Protein AF-A0A259DW26-F1 (afdb_monomer_lite)

Structure (mmCIF, N/CA/C/O backbone):
data_AF-A0A259DW26-F1
#
_entry.id   AF-A0A259DW26-F1
#
loop_
_atom_site.group_PDB
_atom_site.id
_atom_site.type_symbol
_atom_site.label_atom_id
_atom_site.label_alt_id
_atom_site.label_comp_id
_atom_site.label_asym_id
_atom_site.label_entity_id
_atom_site.label_seq_id
_atom_site.pdbx_PDB_ins_code
_atom_site.Cartn_x
_atom_site.Cartn_y
_atom_site.Cartn_z
_atom_site.occupancy
_atom_site.B_iso_or_equiv
_atom_site.auth_seq_id
_atom_site.auth_comp_id
_atom_site.auth_asym_id
_atom_site.auth_atom_id
_atom_site.pdbx_PDB_model_num
ATOM 1 N N . MET A 1 1 ? 9.666 -37.625 -11.253 1.00 36.88 1 MET A N 1
ATOM 2 C CA . MET A 1 1 ? 9.339 -37.575 -9.813 1.00 36.88 1 MET A CA 1
ATOM 3 C C . MET A 1 1 ? 10.277 -36.558 -9.181 1.00 36.88 1 MET A C 1
ATOM 5 O O . MET A 1 1 ? 11.445 -36.857 -8.996 1.00 36.88 1 MET A O 1
ATOM 9 N N . ILE A 1 2 ? 9.807 -35.321 -9.018 1.00 33.62 2 ILE A N 1
ATOM 10 C CA . ILE A 1 2 ? 10.602 -34.160 -8.588 1.00 33.62 2 ILE A CA 1
ATOM 11 C C . ILE A 1 2 ? 10.017 -33.720 -7.241 1.00 33.62 2 ILE A C 1
ATOM 13 O O . ILE A 1 2 ? 8.802 -33.521 -7.183 1.00 33.62 2 ILE A O 1
ATOM 17 N N . PRO A 1 3 ? 10.802 -33.605 -6.157 1.00 34.22 3 PRO A N 1
ATOM 18 C CA . PRO A 1 3 ? 10.262 -33.140 -4.893 1.00 34.22 3 PRO A CA 1
ATOM 19 C C . PRO A 1 3 ? 10.036 -31.629 -4.982 1.00 34.22 3 PRO A C 1
ATOM 21 O O . PRO A 1 3 ? 10.976 -30.846 -5.091 1.00 34.22 3 PRO A O 1
ATOM 24 N N . ILE A 1 4 ? 8.770 -31.218 -4.941 1.00 36.62 4 ILE A N 1
ATOM 25 C CA . ILE A 1 4 ? 8.400 -29.828 -4.681 1.00 36.62 4 ILE A CA 1
ATOM 26 C C . ILE A 1 4 ? 8.716 -29.584 -3.206 1.00 36.62 4 ILE A C 1
ATOM 28 O O . ILE A 1 4 ? 8.031 -30.091 -2.317 1.00 36.62 4 ILE A O 1
ATOM 32 N N . ILE A 1 5 ? 9.793 -28.845 -2.951 1.00 37.91 5 ILE A N 1
ATOM 33 C CA . ILE A 1 5 ? 10.124 -28.327 -1.626 1.00 37.91 5 ILE A CA 1
ATOM 34 C C . ILE A 1 5 ? 9.027 -27.322 -1.278 1.00 37.91 5 ILE A C 1
ATOM 36 O O . ILE A 1 5 ? 9.037 -26.173 -1.714 1.00 37.91 5 ILE A O 1
ATOM 40 N N . VAL A 1 6 ? 8.037 -27.782 -0.516 1.00 37.25 6 VAL A N 1
ATOM 41 C CA . VAL A 1 6 ? 7.074 -26.917 0.156 1.00 37.25 6 VAL A CA 1
ATOM 42 C C . VAL A 1 6 ? 7.862 -26.153 1.211 1.00 37.25 6 VAL A C 1
ATOM 44 O O . VAL A 1 6 ? 8.096 -26.651 2.312 1.00 37.25 6 VAL A O 1
ATOM 47 N N . ALA A 1 7 ? 8.288 -24.939 0.869 1.00 33.94 7 ALA A N 1
ATOM 48 C CA . ALA A 1 7 ? 8.711 -23.951 1.846 1.00 33.94 7 ALA A CA 1
ATOM 49 C C . ALA A 1 7 ? 7.477 -23.560 2.675 1.00 33.94 7 ALA A C 1
ATOM 51 O O . ALA A 1 7 ? 6.812 -22.555 2.428 1.00 33.94 7 ALA A O 1
ATOM 52 N N . ARG A 1 8 ? 7.141 -24.410 3.654 1.00 37.97 8 ARG A N 1
ATOM 53 C CA . ARG A 1 8 ? 6.334 -24.050 4.818 1.00 37.97 8 ARG A CA 1
ATOM 54 C C . ARG A 1 8 ? 7.117 -22.961 5.538 1.00 37.97 8 ARG A C 1
ATOM 56 O O . ARG A 1 8 ? 7.954 -23.245 6.388 1.00 37.97 8 ARG A O 1
ATOM 63 N N . ASN A 1 9 ? 6.853 -21.714 5.175 1.00 37.97 9 ASN A N 1
ATOM 64 C CA . ASN A 1 9 ? 7.177 -20.590 6.029 1.00 37.97 9 ASN A CA 1
ATOM 65 C C . ASN A 1 9 ? 6.200 -20.672 7.210 1.00 37.97 9 ASN A C 1
ATOM 67 O O . ASN A 1 9 ? 5.117 -20.089 7.197 1.00 37.97 9 ASN A O 1
ATOM 71 N N . LEU A 1 10 ? 6.553 -21.511 8.191 1.00 37.06 10 LEU A N 1
ATOM 72 C CA . LEU A 1 10 ? 6.075 -21.386 9.559 1.00 37.06 10 LEU A CA 1
ATOM 73 C C . LEU A 1 10 ? 6.590 -20.022 10.037 1.00 37.06 10 LEU A C 1
ATOM 75 O O . LEU A 1 10 ? 7.647 -19.919 10.652 1.00 37.06 10 LEU A O 1
ATOM 79 N N . GLN A 1 11 ? 5.860 -18.955 9.715 1.00 47.69 11 GLN A N 1
ATOM 80 C CA . GLN A 1 11 ? 5.886 -17.789 10.577 1.00 47.69 11 GLN A CA 1
ATOM 81 C C . GLN A 1 11 ? 5.193 -18.223 11.856 1.00 47.69 11 GLN A C 1
ATOM 83 O O . GLN A 1 11 ? 3.967 -18.254 11.963 1.00 47.69 11 GLN A O 1
ATOM 88 N N . GLU A 1 12 ? 6.036 -18.668 12.780 1.00 43.94 12 GLU A N 1
ATOM 89 C CA . GLU A 1 12 ? 5.757 -18.768 14.194 1.00 43.94 12 GLU A CA 1
ATOM 90 C C . GLU A 1 12 ? 4.854 -17.616 14.612 1.00 43.94 12 GLU A C 1
ATOM 92 O O . GLU A 1 12 ? 5.087 -16.456 14.260 1.00 43.94 12 GLU A O 1
ATOM 97 N N . SER A 1 13 ? 3.806 -17.982 15.339 1.00 45.97 13 SER A N 1
ATOM 98 C CA . SER A 1 13 ? 2.879 -17.119 16.042 1.00 45.97 13 SER A CA 1
ATOM 99 C C . SER A 1 13 ? 3.634 -16.034 16.804 1.00 45.97 13 SER A C 1
ATOM 101 O O . SER A 1 13 ? 3.912 -16.162 17.997 1.00 45.97 13 SER A O 1
ATOM 103 N N . LYS A 1 14 ? 3.953 -14.932 16.126 1.00 39.72 14 LYS A N 1
ATOM 104 C CA . LYS A 1 14 ? 4.342 -13.695 16.773 1.00 39.72 14 LYS A CA 1
ATOM 105 C C . LYS A 1 14 ? 3.053 -13.202 17.406 1.00 39.72 14 LYS A C 1
ATOM 107 O O . LYS A 1 14 ? 2.232 -12.555 16.759 1.00 39.72 14 LYS A O 1
ATOM 112 N N . MET A 1 15 ? 2.838 -13.612 18.659 1.00 37.28 15 MET A N 1
ATOM 113 C CA . MET A 1 15 ? 1.961 -12.906 19.585 1.00 37.28 15 MET A CA 1
ATOM 114 C C . MET A 1 15 ? 2.104 -11.422 19.271 1.00 37.28 15 MET A C 1
ATOM 116 O O . MET A 1 15 ? 3.228 -10.921 19.222 1.00 37.28 15 MET A O 1
ATOM 120 N N . PHE A 1 16 ? 0.976 -10.781 18.972 1.00 48.78 16 PHE A N 1
ATOM 121 C CA . PHE A 1 16 ? 0.846 -9.364 18.673 1.00 48.78 16 PHE A CA 1
ATOM 122 C C . PHE A 1 16 ? 1.538 -8.537 19.765 1.00 48.78 16 PHE A C 1
ATOM 124 O O . PHE A 1 16 ? 0.918 -8.111 20.737 1.00 48.78 16 PHE A O 1
ATOM 131 N N . SER A 1 17 ? 2.845 -8.331 19.619 1.00 41.97 17 SER A N 1
ATOM 132 C CA . SER A 1 17 ? 3.615 -7.404 20.426 1.00 41.97 17 SER A CA 1
ATOM 133 C C . SER A 1 17 ? 3.246 -6.031 19.904 1.00 41.97 17 SER A C 1
ATOM 135 O O . SER A 1 17 ? 3.753 -5.582 18.877 1.00 41.97 17 SER A O 1
ATOM 137 N N . LEU A 1 18 ? 2.262 -5.432 20.569 1.00 50.06 18 LEU A N 1
ATOM 138 C CA . LEU A 1 18 ? 1.813 -4.066 20.369 1.00 50.06 18 LEU A CA 1
ATOM 139 C C . LEU A 1 18 ? 2.976 -3.136 20.723 1.00 50.06 18 LEU A C 1
ATOM 141 O O . LEU A 1 18 ? 3.064 -2.637 21.842 1.00 50.06 18 LEU A O 1
ATOM 145 N N . GLU A 1 19 ? 3.898 -2.934 19.785 1.00 43.44 19 GLU A N 1
ATOM 146 C CA . GLU A 1 19 ? 4.877 -1.864 19.904 1.00 43.44 19 GLU A CA 1
ATOM 147 C C . GLU A 1 19 ? 4.101 -0.549 19.995 1.00 43.44 19 GLU A C 1
ATOM 149 O O . GLU A 1 19 ? 3.416 -0.118 19.063 1.00 43.44 19 GLU A O 1
ATOM 154 N N . THR A 1 20 ? 4.154 0.060 21.177 1.00 50.38 20 THR A N 1
ATOM 155 C CA . THR A 1 20 ? 3.701 1.424 21.404 1.00 50.38 20 THR A CA 1
ATOM 156 C C . THR A 1 20 ? 4.502 2.314 20.466 1.00 50.38 20 THR A C 1
ATOM 158 O O . THR A 1 20 ? 5.671 2.593 20.718 1.00 50.38 20 THR A O 1
ATOM 161 N N . VAL A 1 21 ? 3.883 2.719 19.356 1.00 56.53 21 VAL A N 1
ATOM 162 C CA . VAL A 1 21 ? 4.470 3.656 18.397 1.00 56.53 21 VAL A CA 1
ATOM 163 C C . VAL A 1 21 ? 4.892 4.902 19.171 1.00 56.53 21 VAL A C 1
ATOM 165 O O . VAL A 1 21 ? 4.047 5.615 19.715 1.00 56.53 21 VAL A O 1
ATOM 168 N N . ALA A 1 22 ? 6.201 5.137 19.260 1.00 46.88 22 ALA A N 1
ATOM 169 C CA . ALA A 1 22 ? 6.742 6.321 19.903 1.00 46.88 22 ALA A CA 1
ATOM 170 C C . ALA A 1 22 ? 6.261 7.557 19.131 1.00 46.88 22 ALA A C 1
ATOM 172 O O . ALA A 1 22 ? 6.569 7.736 17.951 1.00 46.88 22 ALA A O 1
ATOM 173 N N . LEU A 1 23 ? 5.469 8.391 19.802 1.00 47.91 23 LEU A N 1
ATOM 174 C CA . LEU A 1 23 ? 4.984 9.655 19.265 1.00 47.91 23 LEU A CA 1
ATOM 175 C C . LEU A 1 23 ? 6.188 10.549 18.958 1.00 47.91 23 LEU A C 1
ATOM 177 O O . LEU A 1 23 ? 6.988 10.846 19.844 1.00 47.91 23 LEU A O 1
ATOM 181 N N . THR A 1 24 ? 6.334 10.975 17.704 1.00 49.00 24 THR A N 1
ATOM 182 C CA . THR A 1 24 ? 7.387 11.920 17.320 1.00 49.00 24 THR A CA 1
ATOM 183 C C . THR A 1 24 ? 7.106 13.270 18.001 1.00 49.00 24 THR A C 1
ATOM 185 O O . THR A 1 24 ? 6.057 13.863 17.728 1.00 49.00 24 THR A O 1
ATOM 188 N N . PRO A 1 25 ? 7.988 13.784 18.881 1.00 40.75 25 PRO A N 1
ATOM 189 C CA . PRO A 1 25 ? 7.730 15.031 19.596 1.00 40.75 25 PRO A CA 1
ATOM 190 C C . PRO A 1 25 ? 7.668 16.205 18.607 1.00 40.75 25 PRO A C 1
ATOM 192 O O . PRO A 1 25 ? 8.599 16.405 17.831 1.00 40.75 25 PRO A O 1
ATOM 195 N N . GLY A 1 26 ? 6.580 16.982 18.621 1.00 50.91 26 GLY A N 1
ATOM 196 C CA . GLY A 1 26 ? 6.474 18.251 17.879 1.00 50.91 26 GLY A CA 1
ATOM 197 C C . GLY A 1 26 ? 5.491 18.292 16.702 1.00 50.91 26 GLY A C 1
ATOM 198 O O . GLY A 1 26 ? 5.238 19.376 16.179 1.00 50.91 26 GLY A O 1
ATOM 199 N N . LYS A 1 27 ? 4.867 17.176 16.301 1.00 54.50 27 LYS A N 1
ATOM 200 C CA . LYS A 1 27 ? 3.704 17.227 15.396 1.00 54.50 27 LYS A CA 1
ATOM 201 C C . LYS A 1 27 ? 2.436 17.406 16.224 1.00 54.50 27 LYS A C 1
ATOM 203 O O . LYS A 1 27 ? 2.082 16.537 17.010 1.00 54.50 27 LYS A O 1
ATOM 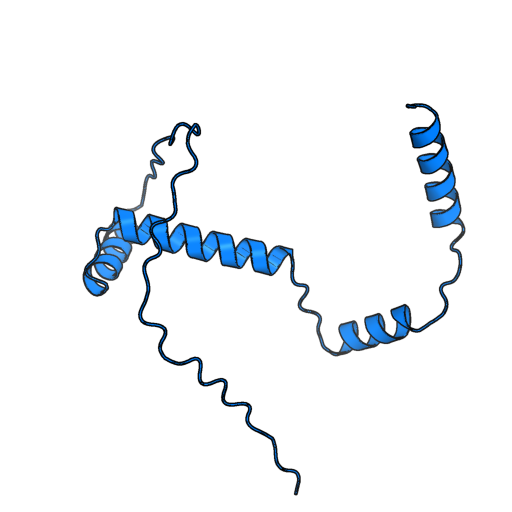208 N N . MET A 1 28 ? 1.753 18.534 16.042 1.00 48.53 28 MET A N 1
ATOM 209 C CA . MET A 1 28 ? 0.404 18.744 16.567 1.00 48.53 28 MET A CA 1
ATOM 210 C C . MET A 1 28 ? -0.475 17.586 16.064 1.00 48.53 28 MET A C 1
ATOM 212 O O . MET A 1 28 ? -0.709 17.475 14.859 1.00 48.53 28 MET A O 1
ATOM 216 N N . GLU A 1 29 ? -0.908 16.687 16.953 1.00 59.78 29 GLU A N 1
ATOM 217 C CA . GLU A 1 29 ? -1.851 15.626 16.599 1.00 59.78 29 GLU A CA 1
ATOM 218 C C . GLU A 1 29 ? -3.199 16.272 16.274 1.00 59.78 29 GLU A C 1
ATOM 220 O O . GLU A 1 29 ? -4.053 16.475 17.138 1.00 59.78 29 GLU A O 1
ATOM 225 N N . ALA A 1 30 ? -3.388 16.655 15.013 1.00 70.44 30 ALA A N 1
ATOM 226 C CA . ALA A 1 30 ? -4.688 17.083 14.538 1.00 70.44 30 ALA A CA 1
ATOM 227 C C . ALA A 1 30 ? -5.669 15.925 14.766 1.00 70.44 30 ALA A C 1
ATOM 229 O O . ALA A 1 30 ? -5.538 14.852 14.169 1.00 70.44 30 ALA A O 1
ATOM 230 N N . ARG A 1 31 ? -6.649 16.134 15.653 1.00 76.88 31 ARG A N 1
ATOM 231 C CA . ARG A 1 31 ? -7.689 15.144 15.938 1.00 76.88 31 ARG A CA 1
ATOM 232 C C . ARG A 1 31 ? -8.436 14.832 14.643 1.00 76.88 31 ARG A C 1
ATOM 234 O O . ARG A 1 31 ? -9.214 15.652 14.159 1.00 76.88 31 ARG A O 1
ATOM 241 N N . LYS A 1 32 ? -8.224 13.632 14.100 1.00 81.12 32 LYS A N 1
ATOM 242 C CA . LYS A 1 32 ? -8.935 13.166 12.906 1.00 81.12 32 LYS A CA 1
ATOM 243 C C . LYS A 1 32 ? -10.402 12.924 13.262 1.00 81.12 32 LYS A C 1
ATOM 245 O O . LYS A 1 32 ? -10.703 12.168 14.184 1.00 81.12 32 LYS A O 1
ATOM 250 N N . GLN A 1 33 ? -11.310 13.580 12.544 1.00 82.50 33 GLN A N 1
ATOM 251 C CA . GLN A 1 33 ? -12.754 13.395 12.682 1.00 82.50 33 GLN A CA 1
ATOM 252 C C . GLN A 1 33 ? -13.322 12.869 11.365 1.00 82.50 33 GLN A C 1
ATOM 254 O O . GLN A 1 33 ? -13.022 13.408 10.303 1.00 82.50 33 GLN A O 1
ATOM 259 N N . GLY A 1 34 ? -14.136 11.818 11.443 1.00 81.62 34 GLY A N 1
ATOM 260 C CA . GLY A 1 34 ? -14.829 11.225 10.302 1.00 81.62 34 GLY A CA 1
ATOM 261 C C . GLY A 1 34 ? -16.329 11.175 10.557 1.00 81.62 34 GLY A C 1
ATOM 262 O O . GLY A 1 34 ? -16.761 10.938 11.686 1.00 81.62 34 GLY A O 1
ATOM 263 N N . ARG A 1 35 ? -17.124 11.409 9.511 1.00 89.00 35 ARG A N 1
ATOM 264 C CA . ARG A 1 35 ? -18.568 11.154 9.519 1.00 89.00 35 ARG A CA 1
ATOM 265 C C . ARG A 1 35 ? -18.806 9.825 8.818 1.00 89.00 35 ARG A C 1
ATOM 267 O O . ARG A 1 35 ? -18.348 9.647 7.695 1.00 89.00 35 ARG A O 1
ATOM 274 N N . PHE A 1 36 ? -19.510 8.919 9.482 1.00 89.19 36 PHE A N 1
ATOM 275 C CA . PHE A 1 36 ? -19.778 7.575 8.978 1.00 89.19 36 PHE A CA 1
ATOM 276 C C . PHE A 1 36 ? -21.277 7.348 8.852 1.00 89.19 36 PHE A C 1
ATOM 278 O O . PHE A 1 36 ? -22.064 7.898 9.628 1.00 89.19 36 PHE A O 1
ATOM 285 N N . HIS A 1 37 ? -21.669 6.520 7.887 1.00 94.00 37 HIS A N 1
ATOM 286 C CA . HIS A 1 37 ? -23.037 6.040 7.813 1.00 94.00 37 HIS A CA 1
ATOM 287 C C . HIS A 1 37 ? -23.312 5.085 8.982 1.00 94.00 37 HIS A C 1
ATOM 289 O O . HIS A 1 37 ? -22.414 4.379 9.447 1.00 94.00 37 HIS A O 1
ATOM 295 N N . ARG A 1 38 ? -24.560 5.034 9.459 1.00 91.69 38 ARG A N 1
ATOM 296 C CA . ARG A 1 38 ? -24.937 4.211 10.621 1.00 91.69 38 ARG A CA 1
ATOM 297 C C . ARG A 1 38 ? -24.560 2.736 10.444 1.00 91.69 38 ARG A C 1
ATOM 299 O O . ARG A 1 38 ? -24.018 2.133 11.363 1.00 91.69 38 ARG A O 1
ATOM 306 N N . SER A 1 39 ? -24.780 2.190 9.248 1.00 94.31 39 SER A N 1
ATOM 307 C CA . SER A 1 39 ? -24.406 0.809 8.913 1.00 94.31 39 SER A CA 1
ATOM 308 C C . SER A 1 39 ? -22.911 0.540 9.080 1.00 94.31 39 SER A C 1
ATOM 310 O O . SER A 1 39 ? -22.519 -0.543 9.502 1.00 94.31 39 SER A O 1
ATOM 312 N N . ASP A 1 40 ? -22.066 1.518 8.756 1.00 93.44 40 ASP A N 1
ATOM 313 C CA . ASP A 1 40 ? -20.617 1.361 8.844 1.00 93.44 40 ASP A CA 1
ATOM 314 C C . ASP A 1 40 ? -20.165 1.444 10.298 1.00 93.44 40 ASP A C 1
ATOM 316 O O . ASP A 1 40 ? -19.335 0.648 10.729 1.00 93.44 40 ASP A O 1
ATOM 320 N N . VAL A 1 41 ? -20.778 2.331 11.089 1.00 92.62 41 VAL A N 1
ATOM 321 C CA . VAL A 1 41 ? -20.539 2.405 12.538 1.00 92.62 41 VAL A CA 1
ATOM 322 C C . VAL A 1 41 ? -20.875 1.080 13.221 1.00 92.62 41 VAL A C 1
ATOM 324 O O . VAL A 1 41 ? -20.091 0.611 14.045 1.00 92.62 41 VAL A O 1
ATOM 327 N N . GLU A 1 42 ? -22.002 0.455 12.873 1.00 95.12 42 GLU A N 1
ATOM 328 C CA . GLU A 1 42 ? -22.424 -0.829 13.451 1.00 95.12 42 GLU A CA 1
ATOM 329 C C . GLU A 1 42 ? -21.448 -1.962 13.088 1.00 95.12 42 GLU A C 1
ATOM 331 O O . GLU A 1 42 ? -21.019 -2.710 13.969 1.00 95.12 42 GLU A O 1
ATOM 336 N N . ARG A 1 43 ? -21.007 -2.037 11.823 1.00 96.44 43 ARG A N 1
ATOM 337 C CA . ARG A 1 43 ? -19.998 -3.016 11.375 1.00 96.44 43 ARG A CA 1
ATOM 338 C C . ARG A 1 43 ? -18.655 -2.823 12.073 1.00 96.44 43 ARG A C 1
ATOM 340 O O . ARG A 1 43 ? -18.084 -3.787 12.577 1.00 96.44 43 ARG A O 1
ATOM 347 N N . ILE A 1 44 ? -18.167 -1.584 12.131 1.00 94.38 44 ILE A N 1
ATOM 348 C CA . ILE A 1 44 ? -16.895 -1.252 12.786 1.00 94.38 44 ILE A CA 1
ATOM 349 C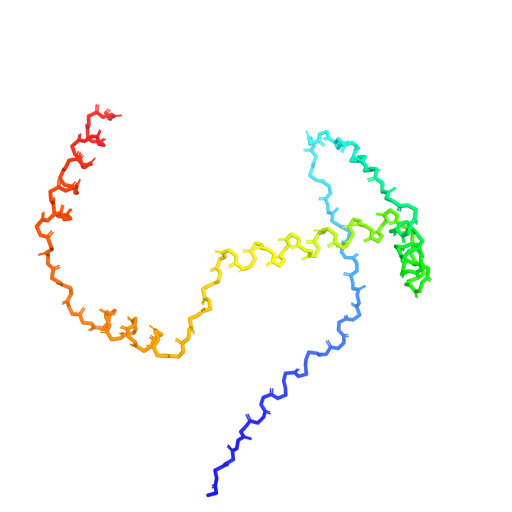 C . ILE A 1 44 ? -16.976 -1.577 14.282 1.00 94.38 44 ILE A C 1
ATOM 351 O O . ILE A 1 44 ? -16.045 -2.154 14.837 1.00 94.38 44 ILE A O 1
ATOM 355 N N . SER A 1 45 ? -18.095 -1.254 14.934 1.00 94.44 45 SER A N 1
ATOM 356 C CA . SER A 1 45 ? -18.292 -1.540 16.360 1.00 94.44 45 SER A CA 1
ATOM 357 C C . SER A 1 45 ? -18.358 -3.040 16.642 1.00 94.44 45 SER A C 1
ATOM 35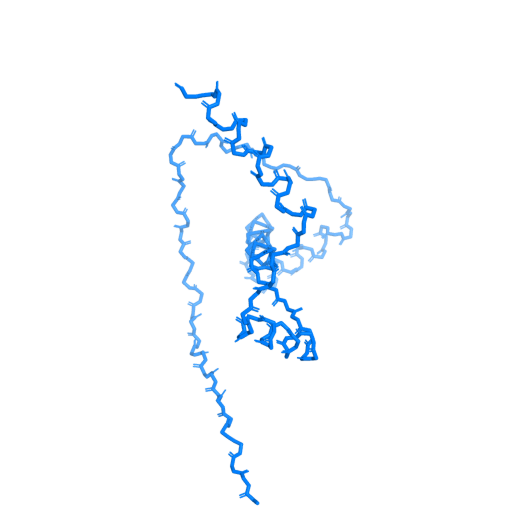9 O O . SER A 1 45 ? -17.760 -3.498 17.611 1.00 94.44 45 SER A O 1
ATOM 361 N N . SER A 1 46 ? -19.024 -3.817 15.783 1.00 97.31 46 SER A N 1
ATOM 362 C CA . SER A 1 46 ? -19.065 -5.280 15.891 1.00 97.31 46 SER A CA 1
ATOM 363 C C . SER A 1 46 ? -17.676 -5.908 15.718 1.00 97.31 46 SER A C 1
ATOM 365 O O . SER A 1 46 ? -17.277 -6.755 16.522 1.00 97.31 46 SER A O 1
ATOM 367 N N . ALA A 1 47 ? -16.901 -5.450 14.730 1.00 96.00 47 ALA A N 1
ATOM 368 C CA . ALA A 1 47 ? -15.535 -5.920 14.508 1.00 96.00 47 ALA A CA 1
ATOM 369 C C . ALA A 1 47 ? -14.609 -5.567 15.686 1.00 96.00 47 ALA A C 1
ATOM 371 O O . ALA A 1 47 ? -13.906 -6.435 16.203 1.00 96.00 47 ALA A O 1
ATOM 372 N N . ALA A 1 48 ? -14.672 -4.324 16.174 1.00 95.25 48 ALA A N 1
ATOM 373 C CA . ALA A 1 48 ? -13.915 -3.886 17.345 1.00 95.25 48 ALA A CA 1
ATOM 374 C C . ALA A 1 48 ? -14.295 -4.684 18.605 1.00 95.25 48 ALA A C 1
ATOM 376 O O . ALA A 1 48 ? -13.415 -5.114 19.349 1.00 95.25 48 ALA A O 1
ATOM 377 N N . GLY A 1 49 ? -15.593 -4.946 18.803 1.00 95.88 49 GLY A N 1
ATOM 378 C CA . GLY A 1 49 ? -16.105 -5.771 19.898 1.00 95.88 49 GLY A CA 1
ATOM 379 C C . GLY A 1 49 ? -15.614 -7.218 19.832 1.00 95.88 49 GLY A C 1
ATOM 380 O O . GLY A 1 49 ? -15.208 -7.765 20.853 1.00 95.88 49 GLY A O 1
ATOM 381 N N . THR A 1 50 ? -15.555 -7.805 18.634 1.00 96.81 50 THR A N 1
ATOM 382 C CA . THR A 1 50 ? -15.002 -9.156 18.413 1.00 96.81 50 THR A CA 1
ATOM 383 C C . THR A 1 50 ? -13.520 -9.228 18.789 1.00 96.81 50 THR A C 1
ATOM 385 O O . THR A 1 50 ? -13.058 -10.233 19.319 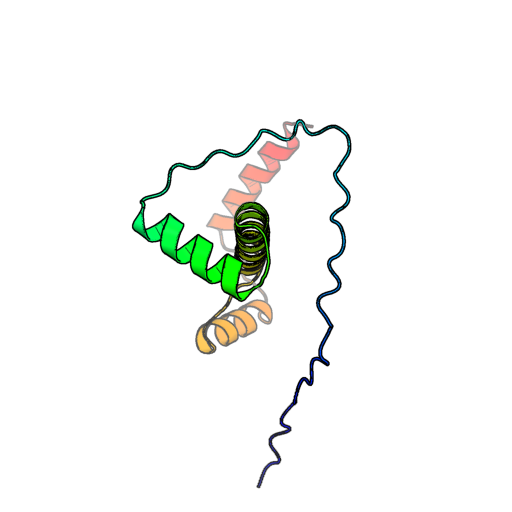1.00 96.81 50 THR A O 1
ATOM 388 N N . MET A 1 51 ? -12.779 -8.144 18.557 1.00 93.50 51 MET A N 1
ATOM 389 C CA . MET A 1 51 ? -11.365 -8.027 18.921 1.00 93.50 51 MET A CA 1
ATOM 390 C C . MET A 1 51 ? -11.139 -7.576 20.374 1.00 93.50 51 MET A C 1
ATOM 392 O O . MET A 1 51 ? -9.994 -7.518 20.815 1.00 93.50 51 MET A O 1
ATOM 396 N N . GLY A 1 52 ? -12.198 -7.236 21.117 1.00 94.94 52 GLY A N 1
ATOM 397 C CA . GLY A 1 52 ? -12.099 -6.753 22.497 1.00 94.94 52 GLY A CA 1
ATOM 398 C C . GLY A 1 52 ? -11.410 -5.390 22.644 1.00 94.94 52 GLY A C 1
ATOM 399 O O . GLY A 1 52 ? -10.895 -5.081 23.717 1.00 94.94 52 GLY A O 1
ATOM 400 N N . ILE A 1 53 ? -11.378 -4.571 21.587 1.00 94.56 53 ILE A N 1
ATOM 401 C CA . ILE A 1 53 ? -10.707 -3.262 21.581 1.00 94.56 53 ILE A CA 1
ATOM 402 C C . ILE A 1 53 ? -11.692 -2.112 21.362 1.00 94.56 53 ILE A C 1
ATOM 404 O O . ILE A 1 53 ? -12.812 -2.288 20.883 1.00 94.56 53 ILE A O 1
ATOM 408 N N . LYS A 1 54 ? -11.271 -0.889 21.704 1.00 92.75 54 LYS A N 1
ATOM 409 C CA . LYS A 1 54 ? -12.075 0.315 21.461 1.00 92.75 54 LYS A CA 1
ATOM 410 C C . LYS A 1 54 ? -12.194 0.578 19.960 1.00 92.75 54 LYS A C 1
ATOM 412 O O . LYS A 1 54 ? -11.220 0.454 19.224 1.00 92.75 54 LYS A O 1
ATOM 417 N N . VAL A 1 55 ? -13.356 1.067 19.525 1.00 90.69 55 VAL A N 1
ATOM 418 C CA . VAL A 1 55 ? -13.625 1.446 18.122 1.00 90.69 55 VAL A CA 1
ATOM 419 C C . VAL A 1 55 ? -12.575 2.416 17.568 1.00 90.69 55 VAL A C 1
ATOM 421 O O . VAL A 1 55 ? -12.115 2.254 16.443 1.00 90.69 55 VAL A O 1
ATOM 424 N N . ALA A 1 56 ? -12.155 3.408 18.358 1.00 89.06 56 ALA A N 1
ATOM 425 C CA . ALA A 1 56 ? -11.134 4.366 17.935 1.00 89.06 56 ALA A CA 1
ATOM 426 C C . ALA A 1 56 ? -9.770 3.698 17.683 1.00 89.06 56 ALA A C 1
ATOM 428 O O . ALA A 1 56 ? -9.097 4.024 16.705 1.00 89.06 56 ALA A O 1
ATOM 429 N N . ASP A 1 57 ? -9.385 2.742 18.533 1.00 90.38 57 ASP A N 1
ATOM 430 C CA . ASP A 1 57 ? -8.143 1.984 18.376 1.00 90.38 57 ASP A CA 1
ATOM 431 C C . ASP A 1 57 ? -8.214 1.035 17.184 1.00 90.38 57 ASP A C 1
ATOM 433 O O . ASP A 1 57 ? -7.263 0.976 16.407 1.00 90.38 57 ASP A O 1
ATOM 437 N N . PHE A 1 58 ? -9.362 0.385 16.979 1.00 93.94 58 PHE A N 1
ATOM 438 C CA . PHE A 1 58 ? -9.620 -0.438 15.800 1.00 93.94 58 PHE A CA 1
ATOM 439 C C . PHE A 1 58 ? -9.456 0.369 14.503 1.00 93.94 58 PHE A C 1
ATOM 441 O O . PHE A 1 58 ? -8.709 -0.036 13.616 1.00 93.94 58 PHE A O 1
ATOM 448 N N . ILE A 1 59 ? -10.084 1.550 14.407 1.00 91.69 59 ILE A N 1
ATOM 449 C CA . ILE A 1 59 ? -9.971 2.426 13.227 1.00 91.69 59 ILE A CA 1
ATOM 450 C C . ILE A 1 59 ? -8.518 2.858 13.010 1.00 91.69 59 ILE A C 1
ATOM 452 O O . ILE A 1 59 ? -8.027 2.832 11.882 1.00 91.69 59 ILE A O 1
ATOM 456 N N . ARG A 1 60 ? -7.815 3.246 14.081 1.00 90.25 60 ARG A N 1
ATOM 457 C CA . ARG A 1 60 ? -6.411 3.664 14.003 1.00 90.25 60 ARG A CA 1
ATOM 458 C C . ARG A 1 60 ? -5.518 2.530 13.500 1.00 90.25 60 ARG A C 1
ATOM 460 O O . ARG A 1 60 ? -4.719 2.757 12.597 1.00 90.25 60 ARG A O 1
ATOM 467 N N . GLN A 1 61 ? -5.657 1.330 14.057 1.00 91.50 61 GLN A N 1
ATOM 468 C CA . GLN A 1 61 ? -4.873 0.162 13.651 1.00 91.50 61 GLN A CA 1
ATOM 469 C C . GLN A 1 61 ? -5.171 -0.242 12.206 1.00 91.50 61 GLN A C 1
ATOM 471 O O . GLN A 1 61 ? -4.238 -0.417 11.426 1.00 91.50 61 GLN A O 1
ATOM 476 N N . ALA A 1 62 ? -6.448 -0.307 11.822 1.00 93.38 62 ALA A N 1
ATOM 477 C CA . ALA A 1 62 ? -6.850 -0.623 10.454 1.00 93.38 62 ALA A CA 1
ATOM 478 C C . ALA A 1 62 ? -6.289 0.392 9.445 1.00 93.38 62 ALA A C 1
ATOM 480 O O . ALA A 1 62 ? -5.770 0.004 8.401 1.00 93.38 62 ALA A O 1
ATOM 481 N N . ALA A 1 63 ? -6.331 1.687 9.774 1.00 92.44 63 ALA A N 1
ATOM 482 C CA . ALA A 1 63 ? -5.780 2.732 8.920 1.00 92.44 63 ALA A CA 1
ATOM 483 C C . ALA A 1 63 ? -4.255 2.621 8.764 1.00 92.44 63 ALA A C 1
ATOM 485 O O . ALA A 1 63 ? -3.750 2.800 7.659 1.00 92.44 63 ALA A O 1
ATOM 486 N N . LEU A 1 64 ? -3.527 2.316 9.844 1.00 93.00 64 LEU A N 1
ATOM 487 C CA . LEU A 1 64 ? -2.072 2.135 9.792 1.00 93.00 64 LEU A CA 1
ATOM 488 C C . LEU A 1 64 ? -1.681 0.921 8.946 1.00 93.00 64 LEU A C 1
ATOM 490 O O . LEU A 1 64 ? -0.822 1.045 8.078 1.00 93.00 64 LEU A O 1
ATOM 494 N N . LEU A 1 65 ? -2.342 -0.220 9.152 1.00 93.75 65 LEU A N 1
ATOM 495 C CA . LEU A 1 65 ? -2.091 -1.426 8.359 1.00 93.75 65 LEU A CA 1
ATOM 496 C C . LEU A 1 65 ? -2.396 -1.195 6.878 1.00 93.75 65 LEU A C 1
ATOM 498 O O . LEU A 1 65 ? -1.626 -1.601 6.012 1.00 93.75 65 LEU A O 1
ATOM 502 N N . HIS A 1 66 ? -3.494 -0.501 6.577 1.00 94.00 66 HIS A N 1
ATOM 503 C CA . HIS A 1 66 ? -3.843 -0.198 5.196 1.00 94.00 66 HIS A CA 1
ATOM 504 C C . HIS A 1 66 ? -2.863 0.785 4.544 1.00 94.00 66 HIS A C 1
ATOM 506 O O . HIS A 1 66 ? -2.508 0.608 3.382 1.00 94.00 66 HIS A O 1
ATOM 512 N N . ALA A 1 67 ? -2.386 1.792 5.282 1.00 92.19 67 ALA A N 1
ATOM 513 C CA . ALA A 1 67 ? -1.355 2.701 4.787 1.00 92.19 67 ALA A CA 1
ATOM 514 C C . ALA A 1 67 ? -0.056 1.950 4.451 1.00 92.19 67 ALA A C 1
ATOM 516 O O . ALA A 1 67 ? 0.495 2.158 3.375 1.00 92.19 67 ALA A O 1
ATOM 517 N N . GLN A 1 68 ? 0.377 1.029 5.317 1.00 91.25 68 GLN A N 1
ATOM 518 C CA . GLN A 1 68 ? 1.557 0.193 5.072 1.00 91.25 68 GLN A CA 1
ATOM 519 C C . GLN A 1 68 ? 1.393 -0.696 3.832 1.00 91.25 68 GLN A C 1
ATOM 521 O O . GLN A 1 68 ? 2.307 -0.778 3.016 1.00 91.25 68 GLN A O 1
ATOM 526 N N . ASP A 1 69 ? 0.223 -1.314 3.647 1.00 91.31 69 ASP A N 1
ATOM 527 C CA . ASP A 1 69 ? -0.076 -2.109 2.447 1.00 91.31 69 ASP A CA 1
ATOM 528 C C . ASP A 1 69 ? -0.024 -1.248 1.172 1.00 91.31 69 ASP A C 1
ATOM 530 O O . ASP A 1 69 ? 0.568 -1.647 0.170 1.00 91.31 69 ASP A O 1
ATOM 534 N N . ILE A 1 70 ? -0.571 -0.028 1.209 1.00 92.12 70 ILE A N 1
ATOM 535 C CA . ILE A 1 70 ? -0.478 0.911 0.080 1.00 92.12 70 ILE A CA 1
ATOM 536 C C . ILE A 1 70 ? 0.984 1.278 -0.207 1.00 92.12 70 ILE A C 1
ATOM 538 O O . ILE A 1 70 ? 1.410 1.210 -1.359 1.00 92.12 70 ILE A O 1
ATOM 542 N N . GLU A 1 71 ? 1.763 1.643 0.811 1.00 91.06 71 GLU A N 1
ATOM 543 C CA . GLU A 1 71 ? 3.182 1.995 0.655 1.00 91.06 71 GLU A CA 1
ATOM 544 C C . GLU A 1 71 ? 4.001 0.832 0.074 1.00 91.06 71 GLU A C 1
ATOM 546 O O . GLU A 1 71 ? 4.815 1.021 -0.838 1.00 91.06 71 GLU A O 1
ATOM 551 N N . GLN A 1 72 ? 3.740 -0.394 0.529 1.00 89.19 72 GLN A N 1
ATOM 552 C CA . GLN A 1 72 ? 4.384 -1.591 -0.003 1.00 89.19 72 GLN A CA 1
ATOM 553 C C . GLN A 1 72 ? 4.009 -1.833 -1.472 1.00 89.19 72 GLN A C 1
ATOM 555 O O . GLN A 1 72 ? 4.872 -2.153 -2.293 1.00 89.19 72 GLN A O 1
ATOM 560 N N . ARG A 1 73 ? 2.739 -1.634 -1.842 1.00 87.81 73 ARG A N 1
ATOM 561 C CA . ARG A 1 73 ? 2.279 -1.767 -3.234 1.00 87.81 73 ARG A CA 1
ATOM 562 C C . ARG A 1 73 ? 2.847 -0.695 -4.157 1.00 87.81 73 ARG A C 1
ATOM 564 O O . ARG A 1 73 ? 3.049 -0.971 -5.331 1.00 87.81 73 ARG A O 1
ATOM 571 N N . LEU A 1 74 ? 3.118 0.507 -3.651 1.00 87.00 74 LEU A N 1
ATOM 572 C CA . LEU A 1 74 ? 3.757 1.565 -4.441 1.00 87.00 74 LEU A CA 1
ATOM 573 C C . LEU A 1 74 ? 5.232 1.266 -4.735 1.00 87.00 74 LEU A C 1
ATOM 575 O O . LEU A 1 74 ? 5.754 1.703 -5.757 1.00 87.00 74 LEU A O 1
ATOM 579 N N . THR A 1 75 ? 5.906 0.532 -3.849 1.00 83.75 75 THR A N 1
ATOM 580 C CA . THR A 1 75 ? 7.336 0.204 -3.975 1.00 83.75 75 THR A CA 1
ATOM 581 C C . THR A 1 75 ? 7.596 -1.143 -4.648 1.00 83.75 75 THR A C 1
ATOM 583 O O . THR A 1 75 ? 8.721 -1.408 -5.067 1.00 83.75 75 THR A O 1
ATOM 586 N N . THR A 1 76 ? 6.564 -1.976 -4.804 1.00 85.69 76 THR A N 1
ATOM 587 C CA . THR A 1 76 ? 6.676 -3.321 -5.378 1.00 85.69 76 THR A CA 1
ATOM 588 C C . THR A 1 76 ? 5.931 -3.398 -6.707 1.00 85.69 76 THR A C 1
ATOM 590 O O . THR A 1 76 ? 4.732 -3.149 -6.772 1.00 85.69 76 THR A O 1
ATOM 593 N N . SER A 1 77 ? 6.626 -3.783 -7.779 1.00 84.25 77 SER A N 1
ATOM 594 C CA . SER A 1 77 ? 5.989 -4.061 -9.071 1.00 84.25 77 SER A CA 1
ATOM 595 C C . SER A 1 77 ? 5.654 -5.545 -9.183 1.00 84.25 77 SER A C 1
ATOM 597 O O . SER A 1 77 ? 6.554 -6.380 -9.19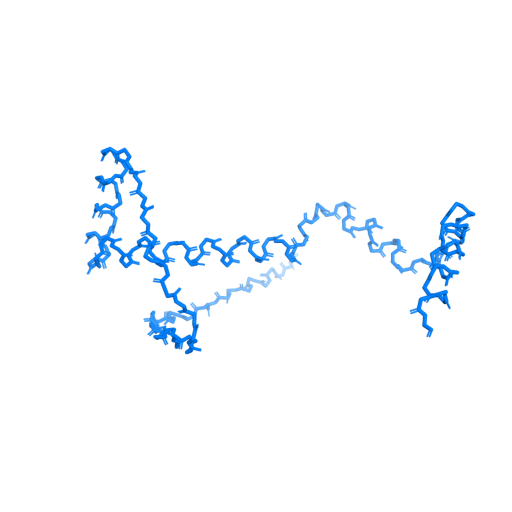0 1.00 84.25 77 SER A O 1
ATOM 599 N N . ASN A 1 78 ? 4.367 -5.873 -9.302 1.00 86.06 78 ASN A N 1
ATOM 600 C CA . ASN A 1 78 ? 3.920 -7.226 -9.633 1.00 86.06 78 ASN A CA 1
ATOM 601 C C . ASN A 1 78 ? 3.760 -7.336 -11.150 1.00 86.06 78 ASN A C 1
ATOM 603 O O . ASN A 1 78 ? 2.790 -6.829 -11.713 1.00 86.06 78 ASN A O 1
ATOM 607 N N . LEU A 1 79 ? 4.728 -7.974 -11.804 1.00 88.06 79 LEU A N 1
ATOM 608 C CA . LEU A 1 79 ? 4.714 -8.196 -13.248 1.00 88.06 79 LEU A CA 1
ATOM 609 C C . LEU A 1 79 ? 4.194 -9.609 -13.556 1.00 88.06 79 LEU A C 1
ATOM 611 O O . LEU A 1 79 ? 4.605 -10.557 -12.882 1.00 88.06 79 LEU A O 1
ATOM 615 N N . PRO A 1 80 ? 3.316 -9.782 -14.565 1.00 92.69 80 PRO A N 1
ATOM 616 C CA . PRO A 1 80 ? 3.040 -11.099 -15.132 1.00 92.69 80 PRO A CA 1
ATOM 617 C C . PRO A 1 80 ? 4.340 -11.770 -15.584 1.00 92.69 80 PRO A C 1
ATOM 619 O O . PRO A 1 80 ? 5.265 -11.079 -16.012 1.00 92.69 80 PRO A O 1
ATOM 622 N N . ILE A 1 81 ? 4.397 -13.104 -15.514 1.00 93.56 81 ILE A N 1
ATOM 623 C CA . ILE A 1 81 ? 5.621 -13.875 -15.788 1.00 93.56 81 ILE A CA 1
ATOM 624 C C . ILE A 1 81 ? 6.242 -13.512 -17.147 1.00 93.56 81 ILE A C 1
ATOM 626 O O . ILE A 1 81 ? 7.433 -13.241 -17.215 1.00 93.56 81 ILE A O 1
ATOM 630 N N . GLU A 1 82 ? 5.415 -13.370 -18.184 1.00 94.88 82 GLU A N 1
ATOM 631 C CA . GLU A 1 82 ? 5.834 -13.010 -19.544 1.00 94.88 82 GLU A CA 1
ATOM 632 C C . GLU A 1 82 ? 6.529 -11.635 -19.582 1.00 94.88 82 GLU A C 1
ATOM 634 O O . GLU A 1 82 ? 7.619 -11.485 -20.123 1.00 94.88 82 GLU A O 1
ATOM 639 N N . VAL A 1 83 ? 5.955 -10.633 -18.905 1.00 94.69 83 VAL A N 1
ATOM 640 C CA . VAL A 1 83 ? 6.521 -9.273 -18.833 1.00 94.69 83 VAL A CA 1
ATOM 641 C C . VAL A 1 83 ? 7.807 -9.247 -18.004 1.00 94.69 83 VAL A C 1
ATOM 643 O O . VAL A 1 83 ? 8.720 -8.468 -18.280 1.00 94.69 83 VAL A O 1
ATOM 646 N N . PHE A 1 84 ? 7.892 -10.087 -16.972 1.00 94.38 84 PHE A N 1
ATOM 647 C CA . PHE A 1 84 ? 9.095 -10.214 -16.156 1.00 94.38 84 PHE A CA 1
ATOM 648 C C . PHE A 1 84 ? 10.254 -10.857 -16.934 1.00 94.38 84 PHE A C 1
ATOM 650 O O . PHE A 1 84 ? 11.404 -10.428 -16.795 1.00 94.38 84 PHE A O 1
ATOM 657 N N . GLU A 1 85 ? 9.964 -11.848 -17.777 1.00 95.19 85 GLU A N 1
ATOM 658 C CA . GLU A 1 85 ? 10.945 -12.463 -18.674 1.00 95.19 85 GLU A CA 1
ATOM 659 C C . GLU A 1 85 ? 11.452 -11.457 -19.716 1.00 95.19 85 GLU A C 1
ATOM 661 O O . GLU A 1 85 ? 12.668 -11.290 -19.851 1.00 95.19 85 GLU A O 1
ATOM 666 N N . ASP A 1 86 ? 10.550 -10.704 -20.354 1.00 94.75 86 ASP A N 1
ATOM 667 C CA . ASP A 1 86 ? 10.906 -9.628 -21.290 1.00 94.75 86 ASP A CA 1
ATOM 668 C C . ASP A 1 86 ? 11.783 -8.555 -20.628 1.00 94.75 86 ASP A C 1
ATOM 670 O O . ASP A 1 86 ? 12.806 -8.131 -21.179 1.00 94.75 86 ASP A O 1
ATOM 674 N N . PHE A 1 87 ? 11.419 -8.132 -19.414 1.00 92.94 87 PHE A N 1
ATOM 675 C CA . PHE A 1 87 ? 12.209 -7.182 -18.632 1.00 92.94 87 PHE A CA 1
ATOM 676 C C . PHE A 1 87 ? 13.611 -7.730 -18.338 1.00 92.94 87 PHE A C 1
ATOM 678 O O . PHE A 1 87 ? 14.609 -7.030 -18.520 1.00 92.94 87 PHE A O 1
ATOM 685 N N . THR A 1 88 ? 13.699 -8.995 -17.928 1.00 93.88 88 THR A N 1
ATOM 686 C CA . THR A 1 88 ? 14.972 -9.664 -17.636 1.00 93.88 88 THR A CA 1
ATOM 687 C C . THR A 1 88 ? 15.853 -9.752 -18.883 1.00 93.88 88 THR A C 1
ATOM 689 O O . THR A 1 88 ? 17.047 -9.446 -18.825 1.00 93.88 88 THR A O 1
ATOM 692 N N . ALA A 1 89 ? 15.274 -10.112 -20.030 1.00 94.12 89 ALA A N 1
ATOM 693 C CA . ALA A 1 89 ? 15.978 -10.136 -21.308 1.00 94.12 89 ALA A CA 1
ATOM 694 C C . ALA A 1 89 ? 16.499 -8.739 -21.695 1.00 94.12 89 ALA A C 1
ATOM 696 O O . ALA A 1 89 ? 17.653 -8.598 -22.116 1.00 94.12 89 ALA A O 1
ATOM 697 N N . ALA A 1 90 ? 15.687 -7.698 -21.491 1.00 92.19 90 ALA A N 1
ATOM 698 C CA . ALA A 1 90 ? 16.063 -6.316 -21.774 1.00 92.19 90 ALA A CA 1
ATOM 699 C C . ALA A 1 90 ? 17.209 -5.815 -20.877 1.00 92.19 90 ALA A C 1
ATOM 701 O O . ALA A 1 90 ? 18.128 -5.171 -21.381 1.00 92.19 90 ALA A O 1
ATOM 702 N N . VAL A 1 91 ? 17.196 -6.132 -19.576 1.00 92.88 91 VAL A N 1
ATOM 703 C CA . VAL A 1 91 ? 18.256 -5.731 -18.627 1.00 92.88 91 VAL A CA 1
ATOM 704 C C . VAL A 1 91 ? 19.592 -6.417 -18.931 1.00 92.88 91 VAL A C 1
ATOM 706 O O . VAL A 1 91 ? 20.645 -5.802 -18.775 1.00 92.88 91 VAL A O 1
ATOM 709 N N . ASN A 1 92 ? 19.564 -7.669 -19.392 1.00 92.81 92 ASN A N 1
ATOM 710 C CA . ASN A 1 92 ? 20.776 -8.433 -19.706 1.00 92.81 92 ASN A CA 1
ATOM 711 C C . ASN A 1 92 ? 21.378 -8.108 -21.083 1.00 92.81 92 ASN A C 1
ATOM 713 O O . ASN A 1 92 ? 22.488 -8.544 -21.392 1.00 92.81 92 ASN A O 1
ATOM 717 N N . THR A 1 93 ? 20.667 -7.352 -21.918 1.00 91.75 93 THR A N 1
ATOM 718 C CA . THR A 1 93 ? 21.137 -6.965 -23.249 1.00 91.75 93 THR A CA 1
ATOM 719 C C . THR A 1 93 ? 21.800 -5.590 -23.197 1.00 91.75 93 THR A C 1
ATOM 721 O O . THR A 1 93 ? 21.325 -4.676 -22.524 1.00 91.75 93 THR A O 1
ATOM 724 N N . GLN A 1 94 ? 22.893 -5.397 -23.941 1.00 86.38 94 GLN A N 1
ATOM 725 C CA . GLN A 1 94 ? 23.502 -4.073 -24.056 1.00 86.38 94 GLN A CA 1
ATOM 726 C C . GLN A 1 94 ? 22.524 -3.099 -24.731 1.00 86.38 94 GLN A C 1
ATOM 728 O O . GLN A 1 94 ? 22.111 -3.293 -25.875 1.00 86.38 94 GLN A O 1
ATOM 733 N N . GLY A 1 95 ? 22.162 -2.034 -24.014 1.00 85.94 95 GLY A N 1
ATOM 734 C CA . GLY A 1 95 ? 21.231 -1.027 -24.509 1.00 85.94 95 GLY A CA 1
ATOM 735 C C . GLY A 1 95 ? 21.755 -0.274 -25.736 1.00 85.94 95 GLY A C 1
ATOM 736 O O . GLY A 1 95 ? 22.956 -0.048 -25.897 1.00 85.94 95 GLY A O 1
ATOM 737 N N . ARG A 1 96 ? 20.832 0.177 -26.592 1.00 86.56 96 ARG A N 1
ATOM 738 C CA . ARG A 1 96 ? 21.126 1.050 -27.736 1.00 86.56 96 ARG A CA 1
ATOM 739 C C . ARG A 1 96 ? 20.735 2.490 -27.420 1.00 86.56 96 ARG A C 1
ATOM 741 O O . ARG A 1 96 ? 19.663 2.753 -26.882 1.00 86.56 96 ARG A O 1
ATOM 748 N N . LEU A 1 97 ? 21.576 3.439 -27.823 1.00 85.56 97 LEU A N 1
ATOM 749 C CA . LEU A 1 97 ? 21.264 4.862 -27.709 1.00 85.56 97 LEU A CA 1
ATOM 750 C C . LEU A 1 97 ? 20.126 5.242 -28.666 1.00 85.56 97 LEU A C 1
ATOM 752 O O . LEU A 1 97 ? 20.265 5.143 -29.886 1.00 85.56 97 LEU A O 1
ATOM 756 N N . VAL A 1 98 ? 19.012 5.714 -28.105 1.00 91.31 98 VAL A N 1
ATOM 757 C CA . VAL A 1 98 ? 17.872 6.235 -28.868 1.00 91.31 98 VAL A CA 1
ATOM 758 C C . VAL A 1 98 ? 18.061 7.745 -29.082 1.00 91.31 98 VAL A C 1
ATOM 760 O O . VAL A 1 98 ? 18.174 8.475 -28.093 1.00 91.31 98 VAL A O 1
ATOM 763 N N . PRO A 1 99 ? 18.073 8.254 -30.334 1.00 87.88 99 PRO A N 1
ATOM 764 C CA . PRO A 1 99 ? 18.335 9.670 -30.621 1.00 87.88 99 PRO A CA 1
ATOM 765 C C . PRO A 1 99 ? 17.414 10.649 -29.877 1.00 87.88 99 PRO A C 1
ATOM 767 O O . PRO A 1 99 ? 17.876 11.666 -29.365 1.00 87.88 99 PRO A O 1
ATOM 770 N N . GLY A 1 100 ? 16.123 10.327 -29.747 1.00 89.75 100 GLY A N 1
ATOM 771 C CA . GLY A 1 100 ? 15.175 11.157 -28.995 1.00 89.75 100 GLY A CA 1
ATOM 772 C C . GLY A 1 100 ? 15.537 11.286 -27.510 1.00 89.75 100 GLY A C 1
ATOM 773 O O . GLY A 1 100 ? 15.551 12.391 -26.969 1.00 89.75 100 GLY A O 1
ATOM 774 N N . LEU A 1 101 ? 15.919 10.176 -26.870 1.00 86.75 101 LEU A N 1
ATOM 775 C CA . LEU A 1 101 ? 16.339 10.162 -25.465 1.00 86.75 101 LEU A CA 1
ATOM 776 C C . LEU A 1 101 ? 17.676 10.895 -25.271 1.00 86.75 101 LEU A C 1
ATOM 778 O O . LEU A 1 101 ? 17.838 11.658 -24.322 1.00 86.75 101 LEU A O 1
ATOM 782 N N . MET A 1 102 ? 18.604 10.732 -26.218 1.00 88.94 102 MET A N 1
ATOM 783 C CA . MET A 1 102 ? 19.870 11.472 -26.275 1.00 88.94 102 MET A CA 1
ATOM 784 C C . MET A 1 102 ? 19.656 12.993 -26.320 1.00 88.94 102 MET A C 1
ATOM 786 O O . MET A 1 102 ? 20.325 13.735 -25.598 1.00 88.94 102 MET A O 1
ATOM 790 N N . HIS A 1 103 ? 18.729 13.473 -27.156 1.00 87.44 103 HIS A N 1
ATOM 791 C CA . HIS A 1 103 ? 18.404 14.898 -27.247 1.00 87.44 103 HIS A CA 1
ATOM 792 C C . HIS A 1 103 ? 17.763 15.432 -25.961 1.00 87.44 103 HIS A C 1
ATOM 794 O O . HIS A 1 103 ? 18.157 16.502 -25.490 1.00 87.44 103 HIS A O 1
ATOM 800 N N . ALA A 1 104 ? 16.833 14.680 -25.366 1.00 87.94 104 ALA A N 1
ATOM 801 C CA . ALA A 1 104 ? 16.217 15.044 -24.091 1.00 87.94 104 ALA A CA 1
ATOM 802 C C . ALA A 1 104 ? 17.258 15.151 -22.964 1.00 87.94 104 ALA A C 1
ATOM 804 O O . ALA A 1 104 ? 17.252 16.128 -22.217 1.00 87.94 104 ALA A O 1
ATOM 805 N N . LEU A 1 105 ? 18.198 14.200 -22.898 1.00 86.25 105 LEU A N 1
ATOM 806 C CA . LEU A 1 105 ? 19.259 14.174 -21.890 1.00 86.25 105 LEU A CA 1
ATOM 807 C C . LEU A 1 105 ? 20.243 15.345 -22.026 1.00 86.25 105 LEU A C 1
ATOM 809 O O . LEU A 1 105 ? 20.683 15.896 -21.019 1.00 86.25 105 LEU A O 1
ATOM 813 N N . ARG A 1 106 ? 20.589 15.758 -23.254 1.00 82.88 106 ARG A N 1
ATOM 814 C CA . ARG A 1 106 ? 21.422 16.959 -23.471 1.00 82.88 106 ARG A CA 1
ATOM 815 C C . ARG A 1 106 ? 20.723 18.209 -22.943 1.00 82.88 106 ARG A C 1
ATOM 817 O O . ARG A 1 106 ? 21.304 18.940 -22.150 1.00 82.88 106 ARG A O 1
ATOM 824 N N . ARG A 1 107 ? 19.447 18.383 -23.295 1.00 82.00 107 ARG A N 1
ATOM 825 C CA . ARG A 1 107 ? 18.648 19.535 -22.866 1.00 82.00 107 ARG A CA 1
ATOM 826 C C . ARG A 1 107 ? 18.519 19.626 -21.342 1.00 82.00 107 ARG A C 1
ATOM 828 O O . ARG A 1 107 ? 18.637 20.718 -20.799 1.00 82.00 107 ARG A O 1
ATOM 835 N N . THR A 1 108 ? 18.303 18.513 -20.638 1.00 80.19 108 THR A N 1
ATOM 836 C CA . THR A 1 108 ? 18.226 18.515 -19.163 1.00 80.19 108 THR A CA 1
ATOM 837 C C . THR A 1 108 ? 19.580 18.724 -18.493 1.00 80.19 108 THR A C 1
ATOM 839 O O . THR A 1 108 ? 19.650 19.424 -17.484 1.00 80.19 108 THR A O 1
ATOM 842 N N . ARG A 1 109 ? 20.669 18.186 -19.054 1.00 72.69 109 ARG A N 1
ATOM 843 C CA . ARG A 1 109 ? 22.028 18.410 -18.531 1.00 72.69 109 ARG A CA 1
ATOM 844 C C . ARG A 1 109 ? 22.433 19.880 -18.591 1.00 72.69 109 ARG A C 1
ATOM 846 O O . ARG A 1 109 ? 23.076 20.365 -17.665 1.00 72.69 109 ARG A O 1
ATOM 853 N N . ASP A 1 110 ? 22.039 20.575 -19.650 1.00 64.88 110 ASP A N 1
ATOM 854 C CA . ASP A 1 110 ? 22.330 21.999 -19.808 1.00 64.88 110 ASP A CA 1
ATOM 855 C C . ASP A 1 110 ? 21.500 22.846 -18.827 1.00 64.88 110 ASP A C 1
ATOM 857 O O . ASP A 1 110 ? 22.028 23.777 -18.222 1.00 64.88 110 ASP A O 1
ATOM 861 N N . ILE A 1 111 ? 20.249 22.458 -18.544 1.00 58.66 111 ILE A N 1
ATOM 862 C CA . ILE A 1 111 ? 19.414 23.103 -17.512 1.00 58.66 111 ILE A CA 1
ATOM 863 C C . ILE A 1 111 ? 20.042 22.965 -16.116 1.00 58.66 111 ILE A C 1
ATOM 865 O O . ILE A 1 111 ? 20.111 23.947 -15.381 1.00 58.66 111 ILE A O 1
ATOM 869 N N . LEU A 1 112 ? 20.546 21.779 -15.760 1.00 54.16 112 LEU A N 1
ATOM 870 C CA . LEU A 1 112 ? 21.160 21.536 -14.447 1.00 54.16 112 LEU A CA 1
ATOM 871 C C . LEU A 1 112 ? 22.491 22.280 -14.256 1.00 54.16 112 LEU A C 1
ATOM 873 O O . LEU A 1 112 ? 22.802 22.682 -13.142 1.00 54.16 112 LEU A O 1
ATOM 877 N N . LYS A 1 113 ? 23.262 22.499 -15.329 1.00 56.88 113 LYS A N 1
ATOM 878 C CA . LYS A 1 113 ? 24.525 23.262 -15.286 1.00 56.88 113 LYS A CA 1
ATOM 879 C C . LYS A 1 113 ? 24.339 24.778 -15.210 1.00 56.88 113 LYS A C 1
ATOM 881 O O . LYS A 1 113 ? 25.282 25.475 -14.870 1.00 56.88 113 LYS A O 1
ATOM 886 N N . THR A 1 114 ? 23.159 25.289 -15.558 1.00 51.72 114 THR A N 1
ATOM 887 C CA . THR A 1 114 ? 22.878 26.736 -15.541 1.00 51.72 114 THR A CA 1
ATOM 888 C C . THR A 1 114 ? 22.347 27.203 -14.175 1.00 51.72 114 THR A C 1
ATOM 890 O O . THR A 1 114 ? 22.188 28.398 -13.955 1.00 51.72 114 THR A O 1
ATOM 893 N N . GLN A 1 115 ? 22.054 26.271 -13.257 1.00 48.25 115 GLN A N 1
ATOM 894 C CA . GLN A 1 115 ? 21.520 26.549 -11.914 1.00 48.25 115 GLN A CA 1
ATOM 895 C C . GLN A 1 115 ? 22.529 26.310 -10.770 1.00 48.25 115 GLN A C 1
ATOM 897 O O . GLN A 1 115 ? 22.127 26.294 -9.608 1.00 48.25 115 GLN A O 1
ATOM 902 N N . SER A 1 116 ? 23.818 26.130 -11.082 1.00 45.06 116 SER A N 1
ATOM 903 C CA . SER A 1 116 ? 24.933 26.058 -10.119 1.00 45.06 116 SER A CA 1
ATOM 904 C C . SER A 1 116 ? 25.869 27.242 -10.294 1.00 45.06 116 SER A C 1
ATOM 906 O O . SER A 1 116 ? 26.303 27.806 -9.270 1.00 45.06 116 SER A O 1
#

Sequence (116 aa):
MIPIIVARNLQESKMFSLETVALTPGKMEARKQGRFHRSDVERISSAAGTMGIKVADFIRQAALLHAQDIEQRLTTSNLPIEVFEDFTAAVNTQGRLVPGLMHALRRTRDILKTQS

Radius of gyration: 25.15 Å; chains: 1; bounding box: 50×64×53 Å

pLDDT: mean 76.33, std 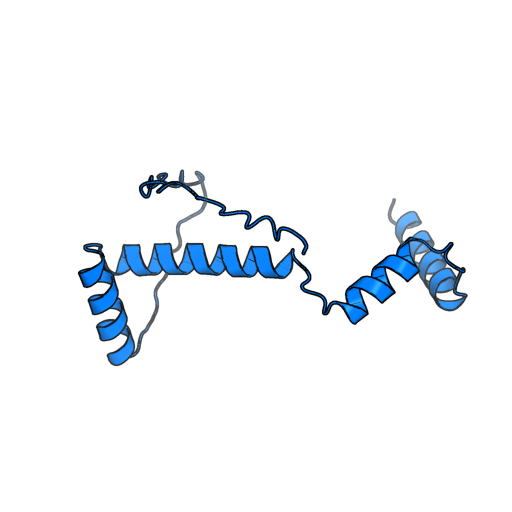21.45, range [33.62, 97.31]

Foldseek 3Di:
DDDDPPPPPPPDPPPPPPDPPPDDPDDDPPPDDDDDDPVVVVVLVVVCVVVVHDSVVSVVVVVVVVVVVVVVPVVDDDDDPVVVVVVVVVVPDDDDDDVVVVVVVVVVVVVVVVVD

Secondary structure (DSSP, 8-state):
----------------------PPTT-----------HHHHHHHHHHHHHTTS-HHHHHHHHHHHHHHHHHHHHH-----HHHHHHHHHHHHSPPPPPHHHHHHHHHHHHHHHT--